Protein AF-A0A353WXT6-F1 (afdb_monomer_lite)

Radius of gyration: 27.94 Å; chains: 1; bounding box: 57×41×74 Å

pLDDT: mean 75.59, std 16.42, range [42.25, 97.38]

Sequence (90 aa):
MPDQINTAIMLLIVGIITVFAILSLIVLLGSLLIRIVNRFYPQLPQLSTFEPHQEVKPNEIAAIVAAVETITGGKGKVEHISKMNKQNKS

Foldseek 3Di:
DVVVVVVVVVVVVVVVVVVVVVVVVCVVVVVVVVVVVCVVVVDDPPPPPDDPPPPPDVVVVVVVQVVCCVVVVNPDDDPDDDDDDPPDDD

Structure (mmCIF, N/CA/C/O backbone):
data_AF-A0A353WXT6-F1
#
_entry.id   AF-A0A353WXT6-F1
#
loop_
_atom_site.group_PDB
_atom_site.id
_atom_site.type_symbol
_atom_site.label_atom_id
_atom_site.label_alt_id
_atom_site.label_comp_id
_atom_site.label_asym_id
_atom_site.label_entity_id
_atom_site.label_seq_id
_atom_site.pdbx_PDB_ins_code
_atom_site.Cartn_x
_atom_site.Cartn_y
_atom_site.Cartn_z
_atom_site.occupancy
_atom_site.B_iso_or_equiv
_atom_site.auth_seq_id
_atom_site.auth_comp_id
_atom_site.auth_asym_id
_atom_site.auth_atom_id
_atom_site.pdbx_PDB_model_num
ATOM 1 N N . MET A 1 1 ? 27.999 -1.393 -31.611 1.00 60.47 1 MET A N 1
ATOM 2 C CA . MET A 1 1 ? 27.308 -2.021 -30.465 1.00 60.47 1 MET A CA 1
ATOM 3 C C . MET A 1 1 ? 26.734 -0.995 -29.454 1.00 60.47 1 MET A C 1
ATOM 5 O O . MET A 1 1 ? 26.944 -1.172 -28.262 1.00 60.47 1 MET A O 1
ATOM 9 N N . PRO A 1 2 ? 26.027 0.084 -29.861 1.00 69.25 2 PRO A N 1
ATOM 10 C CA . PRO A 1 2 ? 25.416 1.040 -28.917 1.00 69.25 2 PRO A CA 1
ATOM 11 C C . PRO A 1 2 ? 24.056 0.584 -28.347 1.00 69.25 2 PRO A C 1
ATOM 13 O O . PRO A 1 2 ? 23.654 1.035 -27.276 1.00 69.25 2 PRO A O 1
ATOM 16 N N . ASP A 1 3 ? 23.361 -0.344 -29.011 1.00 82.69 3 ASP A N 1
ATOM 17 C CA . ASP A 1 3 ? 21.986 -0.739 -28.656 1.00 82.69 3 ASP A CA 1
ATOM 18 C C . ASP A 1 3 ? 21.872 -1.464 -27.303 1.00 82.69 3 ASP A C 1
ATOM 20 O O . ASP A 1 3 ? 20.818 -1.461 -26.659 1.00 82.69 3 ASP A O 1
ATOM 24 N N . GLN A 1 4 ? 22.973 -2.058 -26.830 1.00 89.62 4 GLN A N 1
ATOM 25 C CA . GLN A 1 4 ? 23.005 -2.779 -25.556 1.00 89.62 4 GLN A CA 1
ATOM 26 C C . GLN A 1 4 ? 22.850 -1.847 -24.351 1.00 89.62 4 GLN A C 1
ATOM 28 O O . GLN A 1 4 ? 22.191 -2.218 -23.384 1.00 89.62 4 GLN A O 1
ATOM 33 N N . ILE A 1 5 ? 23.404 -0.632 -24.413 1.00 91.88 5 ILE A N 1
ATOM 34 C CA . ILE A 1 5 ? 23.312 0.331 -23.307 1.00 91.88 5 ILE A CA 1
ATOM 35 C C . ILE A 1 5 ? 21.875 0.835 -23.160 1.00 91.88 5 ILE A C 1
ATOM 37 O O . ILE A 1 5 ? 21.349 0.852 -22.050 1.00 91.88 5 ILE A O 1
ATOM 41 N N . ASN A 1 6 ? 21.212 1.177 -24.270 1.00 91.12 6 ASN A N 1
ATOM 42 C CA . ASN A 1 6 ? 19.809 1.595 -24.242 1.00 91.12 6 ASN A CA 1
ATOM 43 C C . ASN A 1 6 ? 18.905 0.490 -23.667 1.00 91.12 6 A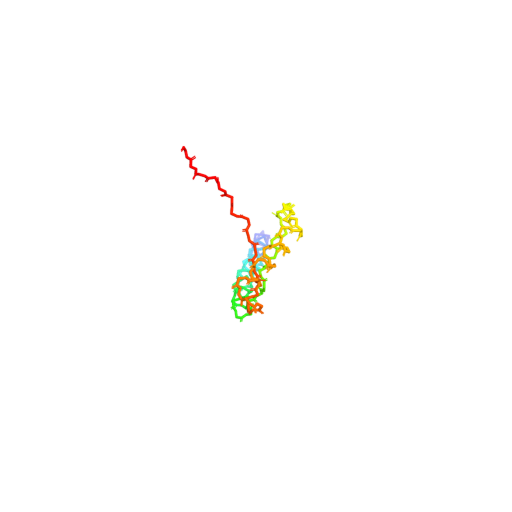SN A C 1
ATOM 45 O O . ASN A 1 6 ? 18.072 0.739 -22.797 1.00 91.12 6 ASN A O 1
ATOM 49 N N . THR A 1 7 ? 19.137 -0.755 -24.093 1.00 92.31 7 THR A N 1
ATOM 50 C CA . THR A 1 7 ? 18.411 -1.923 -23.576 1.00 92.31 7 THR A CA 1
ATOM 51 C C . THR A 1 7 ? 18.656 -2.122 -22.077 1.00 92.31 7 THR A C 1
ATOM 53 O O . THR A 1 7 ? 17.713 -2.330 -21.318 1.00 92.31 7 THR A O 1
ATOM 56 N N . ALA A 1 8 ? 19.905 -2.003 -21.618 1.00 92.25 8 ALA A N 1
ATOM 57 C CA . ALA A 1 8 ? 20.251 -2.144 -20.205 1.00 92.25 8 ALA A CA 1
ATOM 58 C C . ALA A 1 8 ? 19.592 -1.068 -19.325 1.00 92.25 8 ALA A C 1
ATOM 60 O O . ALA A 1 8 ? 19.070 -1.381 -18.255 1.00 92.25 8 ALA A O 1
ATOM 61 N N . ILE A 1 9 ? 19.558 0.187 -19.785 1.00 93.88 9 ILE A N 1
ATOM 62 C CA . ILE A 1 9 ? 18.899 1.292 -19.072 1.00 93.88 9 ILE A CA 1
ATOM 63 C C . ILE A 1 9 ? 17.385 1.057 -18.989 1.00 93.88 9 ILE A C 1
ATOM 65 O O . ILE A 1 9 ? 16.787 1.256 -17.932 1.00 93.88 9 ILE A O 1
ATOM 69 N N . MET A 1 10 ? 16.764 0.576 -20.070 1.00 93.56 10 MET A N 1
ATOM 70 C CA . MET A 1 10 ? 15.340 0.236 -20.077 1.00 93.56 10 MET A CA 1
ATOM 71 C C . MET A 1 10 ? 15.017 -0.866 -19.059 1.00 93.56 10 MET A C 1
ATOM 73 O O . MET A 1 10 ? 14.055 -0.742 -18.301 1.00 93.56 10 MET A O 1
ATOM 77 N N . LEU A 1 11 ? 15.848 -1.910 -18.988 1.00 94.19 11 LEU A N 1
ATOM 78 C CA . LEU A 1 11 ? 15.688 -2.997 -18.018 1.00 94.19 11 LEU A CA 1
ATOM 79 C C . LEU A 1 11 ? 15.859 -2.525 -16.568 1.00 94.19 11 LEU A C 1
ATOM 81 O O . LEU A 1 11 ? 15.103 -2.961 -15.701 1.00 94.19 11 LEU A O 1
ATOM 85 N N . LEU A 1 12 ? 16.792 -1.606 -16.302 1.00 95.00 12 LEU A N 1
ATOM 86 C CA . LEU A 1 12 ? 16.963 -1.000 -14.978 1.00 95.00 12 LEU A CA 1
ATOM 87 C C . LEU A 1 12 ? 15.684 -0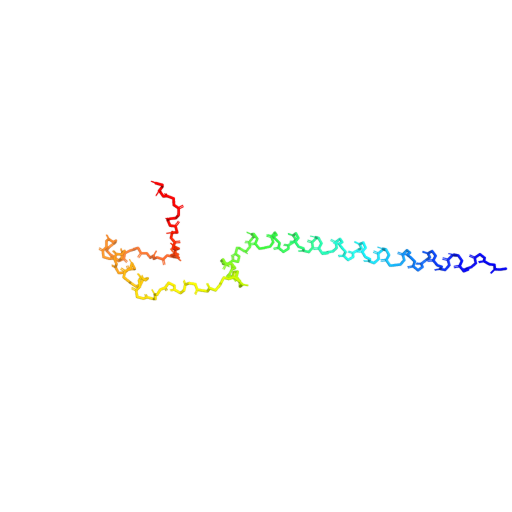.278 -14.541 1.00 95.00 12 LEU A C 1
ATOM 89 O O . LEU A 1 12 ? 15.171 -0.523 -13.447 1.00 95.00 12 LEU A O 1
ATOM 93 N N . ILE A 1 13 ? 15.149 0.582 -15.411 1.00 95.69 13 ILE A N 1
ATOM 94 C CA . ILE A 1 13 ? 13.938 1.362 -15.132 1.00 95.69 13 ILE A CA 1
ATOM 95 C C . ILE A 1 13 ? 12.747 0.428 -14.895 1.00 95.69 13 ILE A C 1
ATOM 97 O O . ILE A 1 13 ? 12.025 0.584 -13.910 1.00 95.69 13 ILE A O 1
ATOM 101 N N . VAL A 1 14 ? 12.573 -0.585 -15.750 1.00 95.94 14 VAL A N 1
ATOM 102 C CA . VAL A 1 14 ? 11.517 -1.597 -15.592 1.00 95.94 14 VAL A CA 1
ATOM 103 C C . VAL A 1 14 ? 11.649 -2.333 -14.258 1.00 95.94 14 VAL A C 1
ATOM 105 O O . VAL A 1 14 ? 10.641 -2.542 -13.581 1.00 95.94 14 VAL A O 1
ATOM 108 N N . GLY A 1 15 ? 12.866 -2.682 -13.835 1.00 96.06 15 GLY A N 1
ATOM 109 C CA . GLY A 1 15 ? 13.110 -3.331 -12.547 1.00 96.06 15 GLY A CA 1
ATOM 110 C C . GLY A 1 15 ? 12.619 -2.494 -11.365 1.00 96.06 15 GLY A C 1
ATOM 111 O O . GLY A 1 15 ? 11.894 -2.996 -10.509 1.00 96.06 15 GLY A O 1
ATOM 112 N N . ILE A 1 16 ? 12.931 -1.197 -11.344 1.00 97.06 16 ILE A N 1
ATOM 113 C CA . ILE A 1 16 ? 12.497 -0.307 -10.255 1.00 97.06 16 ILE A CA 1
ATOM 114 C C . ILE A 1 16 ? 10.977 -0.107 -10.278 1.00 97.06 16 ILE A C 1
ATOM 116 O O . ILE A 1 16 ? 10.329 -0.189 -9.233 1.00 97.06 16 ILE A O 1
ATOM 120 N N . ILE A 1 17 ? 10.391 0.109 -11.460 1.00 97.38 17 ILE A N 1
ATOM 121 C CA . ILE A 1 17 ? 8.945 0.328 -11.607 1.00 97.38 17 ILE A CA 1
ATOM 122 C C . ILE A 1 17 ? 8.153 -0.906 -11.164 1.00 97.38 17 ILE A C 1
ATOM 124 O O . ILE A 1 17 ? 7.186 -0.781 -10.414 1.00 97.38 17 ILE A O 1
ATOM 128 N N . THR A 1 18 ? 8.552 -2.100 -11.608 1.00 96.75 18 THR A N 1
ATOM 129 C CA . THR A 1 18 ? 7.839 -3.347 -11.289 1.00 96.75 18 THR A CA 1
ATOM 130 C C . THR A 1 18 ? 7.915 -3.681 -9.804 1.00 96.75 18 THR A C 1
ATOM 132 O O . THR A 1 18 ? 6.893 -4.014 -9.204 1.00 96.75 18 THR A O 1
ATOM 135 N N . VAL A 1 19 ? 9.084 -3.514 -9.181 1.00 96.25 19 VAL A N 1
ATOM 136 C CA . VAL A 1 19 ? 9.240 -3.697 -7.732 1.00 96.25 19 VAL A CA 1
ATOM 137 C C . VAL A 1 19 ? 8.367 -2.701 -6.969 1.00 96.25 19 VAL A C 1
ATOM 139 O O . VAL A 1 19 ? 7.627 -3.103 -6.071 1.00 96.25 19 VAL A O 1
ATOM 142 N N . PHE A 1 20 ? 8.372 -1.423 -7.358 1.00 97.31 20 PHE A N 1
ATOM 143 C CA . PHE A 1 20 ? 7.525 -0.406 -6.730 1.00 97.31 20 PHE A CA 1
ATOM 144 C C . PHE A 1 20 ? 6.027 -0.722 -6.862 1.00 97.31 20 PHE A C 1
ATOM 146 O O . PHE A 1 20 ? 5.271 -0.575 -5.897 1.00 97.31 20 PHE A O 1
ATOM 153 N N . ALA A 1 21 ? 5.596 -1.189 -8.036 1.00 96.75 21 ALA A N 1
ATOM 154 C CA . ALA A 1 21 ? 4.211 -1.559 -8.298 1.00 96.75 21 ALA A CA 1
ATOM 155 C C . ALA A 1 21 ? 3.758 -2.744 -7.431 1.00 96.75 21 ALA A C 1
ATOM 157 O O . ALA A 1 21 ? 2.700 -2.676 -6.805 1.00 96.75 21 ALA A O 1
ATOM 158 N N . ILE A 1 22 ? 4.567 -3.806 -7.348 1.00 96.62 22 ILE A N 1
ATOM 159 C CA . ILE A 1 22 ? 4.252 -4.993 -6.539 1.00 96.62 22 ILE A CA 1
ATOM 160 C C . ILE A 1 22 ? 4.207 -4.636 -5.051 1.00 96.62 22 ILE A C 1
ATOM 162 O O . ILE A 1 22 ? 3.258 -5.011 -4.366 1.00 96.62 22 ILE A O 1
ATOM 166 N N . LEU A 1 23 ? 5.188 -3.878 -4.548 1.00 96.69 23 LEU A N 1
ATOM 167 C CA . LEU A 1 23 ? 5.201 -3.433 -3.153 1.00 96.69 23 LEU A CA 1
ATOM 168 C C . LEU A 1 23 ? 3.963 -2.595 -2.823 1.00 96.69 23 LEU A C 1
ATOM 170 O O . LEU A 1 23 ? 3.281 -2.877 -1.839 1.00 96.69 23 LEU A O 1
ATOM 174 N N . SER A 1 24 ? 3.634 -1.614 -3.668 1.00 96.38 24 SER A N 1
ATOM 175 C CA . SER A 1 24 ? 2.438 -0.782 -3.489 1.00 96.38 24 SER A CA 1
ATOM 176 C C . SER A 1 24 ? 1.161 -1.625 -3.468 1.00 96.38 24 SER A C 1
ATOM 178 O O . SER A 1 24 ? 0.305 -1.433 -2.605 1.00 96.38 24 SER A O 1
ATOM 180 N N . LEU A 1 25 ? 1.046 -2.608 -4.366 1.00 96.69 25 LEU A N 1
ATOM 181 C CA . LEU A 1 25 ? -0.093 -3.524 -4.405 1.00 96.69 25 LEU A CA 1
ATOM 182 C C . LEU A 1 25 ? -0.203 -4.353 -3.116 1.00 96.69 25 LEU A C 1
ATOM 184 O O . LEU A 1 25 ? -1.283 -4.441 -2.533 1.00 96.69 25 LEU A O 1
ATOM 188 N N . ILE A 1 26 ? 0.907 -4.926 -2.644 1.00 96.50 26 ILE A N 1
ATOM 189 C CA . ILE A 1 26 ? 0.939 -5.727 -1.413 1.00 96.50 26 ILE A CA 1
ATOM 190 C C . ILE A 1 26 ? 0.569 -4.875 -0.197 1.00 96.50 26 ILE A C 1
ATOM 192 O O . ILE A 1 26 ? -0.183 -5.342 0.652 1.00 96.50 26 ILE A O 1
ATOM 196 N N . VAL A 1 27 ? 1.039 -3.628 -0.113 1.00 95.31 27 VAL A N 1
ATOM 197 C CA . VAL A 1 27 ? 0.686 -2.714 0.987 1.00 95.31 27 VAL A CA 1
ATOM 198 C C . VAL A 1 27 ? -0.812 -2.414 0.989 1.00 95.31 27 VAL A C 1
ATOM 200 O O . VAL A 1 27 ? -1.450 -2.485 2.040 1.00 95.31 27 VAL A O 1
ATOM 203 N N . LEU A 1 28 ? -1.402 -2.138 -0.178 1.00 94.88 28 LEU A N 1
ATOM 204 C CA . LEU A 1 28 ? -2.841 -1.896 -0.297 1.00 94.88 28 LEU A CA 1
ATOM 205 C C . LEU A 1 28 ? -3.651 -3.129 0.120 1.00 94.88 28 LEU A C 1
ATOM 207 O O . LEU A 1 28 ? -4.543 -3.020 0.964 1.00 94.88 28 LEU A O 1
ATOM 211 N N . LEU A 1 29 ? -3.305 -4.307 -0.401 1.00 96.50 29 LEU A N 1
ATOM 212 C CA . LEU A 1 29 ? -3.969 -5.565 -0.048 1.00 96.50 29 LEU A CA 1
ATOM 213 C C . LEU A 1 29 ? -3.782 -5.915 1.432 1.00 96.50 29 LEU A C 1
ATOM 215 O O . LEU A 1 29 ? -4.745 -6.285 2.099 1.00 96.50 29 LEU A O 1
ATOM 219 N N . GLY A 1 30 ? -2.576 -5.737 1.969 1.00 94.69 30 GLY A N 1
ATOM 220 C CA . GLY A 1 30 ? -2.260 -5.951 3.377 1.00 94.69 30 GLY A CA 1
ATOM 221 C C . GLY A 1 30 ? -3.077 -5.035 4.283 1.00 94.69 30 GLY A C 1
ATOM 222 O O . GLY A 1 30 ? -3.691 -5.507 5.234 1.00 94.69 30 GLY A O 1
ATOM 223 N N . SER A 1 31 ? -3.180 -3.745 3.947 1.00 90.62 31 SER A N 1
ATOM 224 C CA . SER A 1 31 ? -4.006 -2.789 4.696 1.00 90.62 31 SER A CA 1
ATOM 225 C C . SER A 1 31 ? -5.490 -3.173 4.694 1.00 90.62 31 SER A C 1
ATOM 227 O O . SER A 1 31 ? -6.171 -3.066 5.717 1.00 90.62 31 SER A O 1
ATOM 229 N N . LEU A 1 32 ? -5.987 -3.688 3.565 1.00 90.81 32 LEU A N 1
ATOM 230 C CA . LEU A 1 32 ? -7.368 -4.128 3.428 1.00 90.81 32 LEU A CA 1
ATOM 231 C C . LEU A 1 32 ? -7.624 -5.402 4.241 1.00 90.81 32 LEU A C 1
ATOM 233 O O . LEU A 1 32 ? -8.618 -5.474 4.962 1.00 90.81 32 LEU A O 1
ATOM 237 N N . LEU A 1 33 ? -6.700 -6.366 4.196 1.00 92.81 33 LEU A N 1
ATOM 238 C CA . LEU A 1 33 ? -6.749 -7.575 5.018 1.00 92.81 33 LEU A CA 1
ATOM 239 C C . LEU A 1 33 ? -6.714 -7.245 6.510 1.00 92.81 33 LEU A C 1
ATOM 241 O O . LEU A 1 33 ? -7.547 -7.758 7.253 1.00 92.81 33 LEU A O 1
ATOM 245 N N . ILE A 1 34 ? -5.827 -6.345 6.943 1.00 89.19 34 ILE A N 1
ATOM 246 C CA . ILE A 1 34 ? -5.761 -5.886 8.338 1.00 89.19 34 ILE A CA 1
ATOM 247 C C . ILE A 1 34 ? -7.106 -5.286 8.752 1.00 89.19 34 ILE A C 1
ATOM 249 O O . ILE A 1 34 ? -7.619 -5.613 9.817 1.00 89.19 34 ILE A O 1
ATOM 253 N N . ARG A 1 35 ? -7.727 -4.459 7.902 1.00 84.75 35 ARG A N 1
ATOM 254 C CA . ARG A 1 35 ? -9.037 -3.858 8.188 1.00 84.75 35 ARG A CA 1
ATOM 255 C C . ARG A 1 35 ? -10.153 -4.896 8.292 1.00 84.75 35 ARG A C 1
ATOM 257 O O . ARG A 1 35 ? -11.027 -4.759 9.145 1.00 84.75 35 ARG A O 1
ATOM 264 N N . ILE A 1 36 ? -10.135 -5.910 7.432 1.00 87.00 36 ILE A N 1
ATOM 265 C CA . ILE A 1 36 ? -11.112 -7.000 7.447 1.00 87.00 36 ILE A CA 1
ATOM 266 C C . ILE A 1 36 ? -10.948 -7.823 8.728 1.00 87.00 36 ILE A C 1
ATOM 268 O O . ILE A 1 36 ? -11.917 -8.009 9.459 1.00 87.00 36 ILE A O 1
ATOM 272 N N . VAL A 1 37 ? -9.723 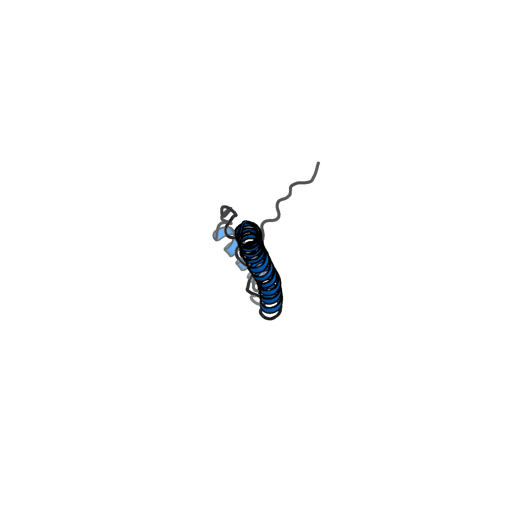-8.239 9.055 1.00 90.62 37 VAL A N 1
ATOM 273 C CA . VAL A 1 37 ? -9.427 -9.003 10.275 1.00 90.62 37 VAL A CA 1
ATOM 274 C C . VAL A 1 37 ? -9.764 -8.195 11.529 1.00 90.62 37 VAL A C 1
ATOM 276 O O . VAL A 1 37 ? -10.431 -8.719 12.411 1.00 90.62 37 VAL A O 1
ATOM 279 N N . ASN A 1 38 ? -9.414 -6.907 11.575 1.00 88.31 38 ASN A N 1
ATOM 280 C CA . ASN A 1 38 ? -9.765 -5.988 12.665 1.00 88.31 38 ASN A CA 1
ATOM 281 C C . ASN A 1 38 ? -11.281 -5.760 12.805 1.00 88.31 38 ASN A C 1
ATOM 283 O O . ASN A 1 38 ? -11.756 -5.332 13.851 1.00 88.31 38 ASN A O 1
ATOM 287 N N . ARG A 1 39 ? -12.060 -6.016 11.748 1.00 78.94 39 ARG A N 1
ATOM 288 C CA . ARG A 1 39 ? -13.525 -5.990 11.809 1.00 78.94 39 ARG A CA 1
ATOM 289 C C . ARG A 1 39 ? -14.107 -7.316 12.302 1.00 78.94 39 ARG A C 1
ATOM 291 O O . ARG A 1 39 ? -15.133 -7.292 12.972 1.00 78.94 39 ARG A O 1
ATOM 298 N N . PHE A 1 40 ? -13.483 -8.447 11.971 1.00 82.12 40 PHE A N 1
ATOM 299 C CA . PHE A 1 40 ? -13.898 -9.768 12.458 1.00 82.12 40 PHE A CA 1
ATOM 300 C C . PHE A 1 40 ? -13.510 -10.004 13.919 1.00 82.12 40 PHE A C 1
ATOM 302 O O . PHE A 1 40 ? -14.283 -10.585 14.674 1.00 82.12 40 PHE A O 1
ATOM 309 N N . TYR A 1 41 ? -12.348 -9.502 14.321 1.00 76.88 41 TYR A N 1
ATOM 310 C CA . TYR A 1 41 ? -11.901 -9.429 15.702 1.00 76.88 41 TYR A CA 1
ATOM 311 C C . TYR A 1 41 ? -11.863 -7.954 16.066 1.00 76.88 41 TYR A C 1
ATOM 313 O O . TYR A 1 41 ? -10.841 -7.318 15.801 1.00 76.88 41 TYR A O 1
ATOM 321 N N . PRO A 1 42 ? -12.972 -7.388 16.581 1.00 62.34 42 PRO A N 1
ATOM 322 C CA . PRO A 1 42 ? -12.993 -6.003 17.013 1.00 62.34 42 PRO A CA 1
ATOM 323 C C . PRO A 1 42 ? -11.928 -5.837 18.090 1.00 62.34 42 PRO A C 1
ATOM 325 O O . PRO A 1 42 ? -12.122 -6.216 19.246 1.00 62.34 42 PRO A O 1
ATOM 328 N N . GLN A 1 43 ? -10.774 -5.311 17.685 1.00 60.81 43 GLN A N 1
ATOM 329 C CA . GLN A 1 43 ? -9.755 -4.887 18.620 1.00 60.81 43 GLN A CA 1
ATOM 330 C C . GLN A 1 43 ? -10.423 -3.785 19.442 1.00 60.81 43 GLN A C 1
ATOM 332 O O . GLN A 1 43 ? -10.909 -2.794 18.885 1.00 60.81 43 GLN A O 1
ATOM 337 N N . LEU A 1 44 ? -10.516 -4.020 20.753 1.00 62.94 44 LEU A N 1
ATOM 338 C CA . LEU A 1 44 ? -10.926 -3.042 21.760 1.00 62.94 44 LEU A CA 1
ATOM 339 C C . LEU A 1 44 ? -10.336 -1.671 21.406 1.00 62.94 44 LEU A C 1
ATOM 341 O O . LEU A 1 44 ? -9.206 -1.643 20.907 1.00 62.94 44 LEU A O 1
ATOM 345 N N . PRO A 1 45 ? -11.099 -0.576 21.609 1.00 59.62 45 PRO A N 1
ATOM 346 C CA . PRO A 1 45 ? -10.832 0.733 21.024 1.00 59.62 45 PRO A CA 1
ATOM 347 C C . PRO A 1 45 ? -9.344 1.023 21.082 1.00 59.62 45 PRO A C 1
ATOM 349 O O . PRO A 1 45 ? -8.772 1.128 22.167 1.00 59.62 45 PRO A O 1
ATOM 352 N N . GLN A 1 46 ? -8.721 1.053 19.899 1.00 56.94 46 GLN A N 1
ATOM 353 C CA . GLN A 1 46 ? -7.320 1.400 19.781 1.00 56.94 46 GLN A CA 1
ATOM 354 C C . GLN A 1 46 ? -7.186 2.751 20.464 1.00 56.94 46 GLN A C 1
ATOM 356 O O . GLN A 1 46 ? -7.760 3.739 20.003 1.00 56.94 46 GLN A O 1
ATOM 361 N N . LEU A 1 47 ? -6.505 2.761 21.609 1.00 57.50 47 LEU A N 1
ATOM 362 C CA . LEU A 1 47 ? -6.054 3.978 22.249 1.00 57.50 47 LEU A CA 1
ATOM 363 C C . LEU A 1 47 ? -5.113 4.621 21.244 1.00 57.50 47 LEU A C 1
ATOM 365 O O . LEU A 1 47 ? -3.926 4.295 21.182 1.00 57.50 47 LEU A O 1
ATOM 369 N N . SER A 1 48 ? -5.695 5.476 20.405 1.00 51.06 48 SER A N 1
ATOM 370 C CA . SER A 1 48 ? -5.012 6.427 19.556 1.00 51.06 48 SER A CA 1
ATOM 371 C C . SER A 1 48 ? -3.984 7.107 20.440 1.00 51.06 48 SER A C 1
ATOM 373 O O . SER A 1 48 ? -4.300 7.973 21.252 1.00 51.06 48 SER A O 1
ATOM 375 N N . THR A 1 49 ? -2.744 6.646 20.335 1.00 52.94 49 THR A N 1
ATOM 376 C CA . THR A 1 49 ? -1.596 7.277 20.966 1.00 52.94 49 THR A CA 1
ATOM 377 C C . THR A 1 49 ? -1.331 8.535 20.159 1.00 52.94 49 THR A C 1
ATOM 379 O O . THR A 1 49 ? -0.489 8.526 19.273 1.00 52.94 49 THR A O 1
ATOM 382 N N . PHE A 1 50 ? -2.162 9.555 20.380 1.00 49.06 50 PHE A N 1
ATOM 383 C CA . PHE A 1 50 ? -1.853 10.979 20.292 1.00 49.06 50 PHE A CA 1
ATOM 384 C C . PHE A 1 50 ? -3.077 11.814 20.702 1.00 49.06 50 PHE A C 1
ATOM 386 O O . PHE A 1 50 ? -3.618 12.593 19.928 1.00 49.06 50 PHE A O 1
ATOM 393 N N . GLU A 1 51 ? -3.504 11.682 21.953 1.00 44.25 51 GLU A N 1
ATOM 394 C CA . GLU A 1 51 ? -4.100 12.818 22.652 1.00 44.25 51 GLU A CA 1
ATOM 395 C C . GLU A 1 51 ? -3.361 12.949 23.983 1.00 44.25 51 GLU A C 1
ATOM 397 O O . GLU A 1 51 ? -3.223 11.944 24.691 1.00 44.25 51 GLU A O 1
ATOM 402 N N . PRO A 1 52 ? -2.829 14.135 24.341 1.00 42.25 52 PRO A N 1
ATOM 403 C CA . PRO A 1 52 ? -2.396 14.349 25.708 1.00 42.25 52 PRO A CA 1
ATOM 404 C C . PRO A 1 52 ? -3.624 14.075 26.567 1.00 42.25 52 PRO A C 1
ATOM 406 O O . PRO A 1 52 ? -4.641 14.751 26.420 1.00 42.25 52 PRO A O 1
ATOM 409 N N . HIS A 1 53 ? -3.546 13.028 27.389 1.00 43.16 53 HIS A N 1
ATOM 410 C CA . HIS A 1 53 ? -4.537 12.699 28.398 1.00 43.16 53 HIS A CA 1
ATOM 411 C C . HIS A 1 53 ? -4.969 14.000 29.084 1.00 43.16 53 HIS A C 1
ATOM 413 O O . HIS A 1 53 ? -4.256 14.539 29.930 1.00 43.16 53 HIS A O 1
ATOM 419 N N . GLN A 1 54 ? -6.152 14.511 28.736 1.00 48.38 54 GLN A N 1
ATOM 420 C CA . GLN A 1 54 ? -6.903 15.307 29.681 1.00 48.38 54 GLN A CA 1
ATOM 421 C C . GLN A 1 54 ? -7.428 14.291 30.682 1.00 48.38 54 GLN A C 1
ATOM 423 O O . GLN A 1 54 ? -8.502 13.723 30.516 1.00 48.38 54 GLN A O 1
ATOM 428 N N . GLU A 1 55 ? -6.562 13.996 31.644 1.00 51.16 55 GLU A N 1
ATOM 429 C CA . GLU A 1 55 ? -6.738 13.067 32.742 1.00 51.16 55 GLU A CA 1
ATOM 430 C C . GLU A 1 55 ? -8.086 13.359 33.412 1.00 51.16 55 GLU A C 1
ATOM 432 O O . GLU A 1 55 ? -8.245 14.312 34.182 1.00 51.16 55 GLU A O 1
ATOM 437 N N . VAL A 1 56 ? -9.111 12.590 33.038 1.00 57.34 56 VAL A N 1
ATOM 438 C CA . VAL A 1 56 ? -10.386 12.605 33.747 1.00 57.34 56 VAL A CA 1
ATOM 439 C C . VAL A 1 56 ? -10.069 12.007 35.105 1.00 57.34 56 VAL A C 1
ATOM 441 O O . VAL A 1 56 ? -9.696 10.838 35.209 1.00 57.34 56 VAL A O 1
ATOM 444 N N . LYS A 1 57 ? -10.115 12.850 36.136 1.00 57.78 57 LYS A N 1
ATOM 445 C CA . LYS A 1 57 ? -9.639 12.505 37.472 1.00 57.78 57 LYS A CA 1
ATOM 446 C C . LYS A 1 57 ? -10.360 11.236 37.956 1.00 57.78 57 LYS A C 1
ATOM 448 O O . LYS A 1 57 ? -11.593 11.209 37.924 1.00 57.78 57 LYS A O 1
ATOM 453 N N . PRO A 1 58 ? -9.636 10.225 38.473 1.00 59.72 58 PRO A N 1
ATOM 454 C CA . PRO A 1 58 ? -10.226 8.979 38.975 1.00 59.72 58 PRO A CA 1
ATOM 455 C C . PRO A 1 58 ? -11.357 9.185 39.995 1.00 59.72 58 PRO A C 1
ATOM 457 O O . PRO A 1 58 ? -12.303 8.402 40.041 1.00 59.72 58 PRO A O 1
ATOM 460 N N . ASN A 1 59 ? -11.311 10.279 40.764 1.00 62.34 59 ASN A N 1
ATOM 461 C CA . ASN A 1 59 ? -12.360 10.641 41.719 1.00 62.34 59 ASN A CA 1
ATOM 462 C C . ASN A 1 59 ? -13.708 10.979 41.062 1.00 62.34 59 ASN A C 1
ATOM 464 O O . ASN A 1 59 ? -14.747 10.684 41.647 1.00 62.34 59 ASN A O 1
ATOM 468 N N . GLU A 1 60 ? -13.721 11.583 39.870 1.00 66.31 60 GLU A N 1
ATOM 469 C CA . GLU A 1 60 ? -14.977 11.895 39.172 1.00 66.31 60 GLU A CA 1
ATOM 470 C C . GLU A 1 60 ? -15.610 10.620 38.608 1.00 66.31 60 GLU A C 1
ATOM 472 O O . GLU A 1 60 ? -16.820 10.426 38.702 1.00 66.31 60 GLU A O 1
ATOM 477 N N . ILE A 1 61 ? -14.779 9.703 38.108 1.00 65.44 61 ILE A N 1
ATOM 478 C CA . ILE A 1 61 ? -15.209 8.394 37.609 1.00 65.44 61 ILE A CA 1
ATOM 479 C C . ILE A 1 61 ? -15.815 7.558 38.744 1.00 65.44 61 ILE A C 1
ATOM 481 O O . ILE A 1 61 ? -16.907 7.017 38.585 1.00 65.44 61 ILE A O 1
ATOM 485 N N . ALA A 1 62 ? -15.160 7.503 39.908 1.00 67.25 62 ALA A N 1
ATOM 486 C CA . ALA A 1 62 ? -15.649 6.755 41.066 1.00 67.25 62 ALA A CA 1
ATOM 487 C C . ALA A 1 62 ? -16.977 7.306 41.612 1.00 67.25 62 ALA A C 1
ATOM 489 O O . ALA A 1 62 ? -17.865 6.532 41.964 1.00 67.25 62 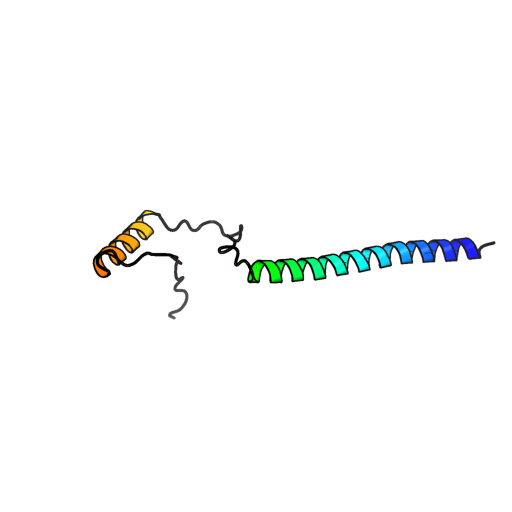ALA A O 1
ATOM 490 N N . ALA A 1 63 ? -17.146 8.632 41.634 1.00 73.38 63 ALA A N 1
ATOM 491 C CA . ALA A 1 63 ? -18.401 9.2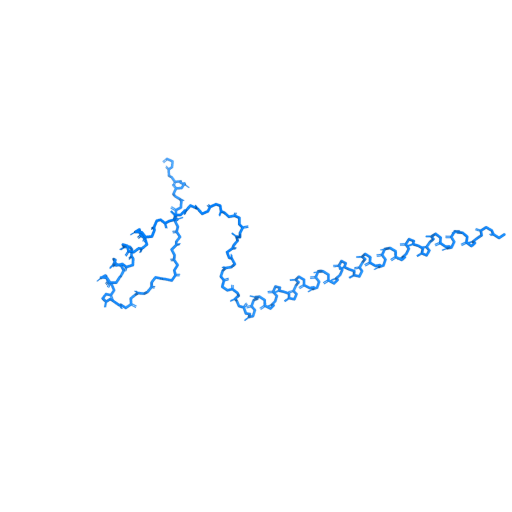56 42.045 1.00 73.38 63 ALA A CA 1
ATOM 492 C C . ALA A 1 63 ? -19.553 8.924 41.082 1.00 73.38 63 ALA A C 1
ATOM 494 O O . ALA A 1 63 ? -20.661 8.631 41.530 1.00 73.38 63 ALA A O 1
ATOM 495 N N . ILE A 1 64 ? -19.294 8.918 39.768 1.00 72.31 64 ILE A N 1
ATOM 496 C CA . ILE A 1 64 ? -20.289 8.519 38.764 1.00 72.31 64 ILE A CA 1
ATOM 497 C C . ILE A 1 64 ? -20.646 7.039 38.927 1.00 72.31 64 ILE A C 1
ATOM 499 O O . ILE A 1 64 ? -21.826 6.704 38.927 1.00 72.31 64 ILE A O 1
ATOM 503 N N . VAL A 1 65 ? -19.658 6.156 39.108 1.00 71.31 65 VAL A N 1
ATOM 504 C CA . VAL A 1 65 ? -19.902 4.720 39.323 1.00 71.31 65 VAL A CA 1
ATOM 505 C C . VAL A 1 65 ? -20.742 4.494 40.582 1.00 71.31 65 VAL A C 1
ATOM 507 O O . VAL A 1 65 ? -21.755 3.810 40.504 1.00 71.31 65 VAL A O 1
ATOM 510 N N . ALA A 1 66 ? -20.413 5.144 41.701 1.00 70.12 66 ALA A N 1
ATOM 511 C CA . ALA A 1 66 ? -21.191 5.043 42.936 1.00 70.12 66 ALA A CA 1
ATOM 512 C C . ALA A 1 66 ? -22.620 5.601 42.785 1.00 70.12 66 ALA A C 1
ATOM 514 O O . ALA A 1 66 ? -23.583 5.030 43.300 1.00 70.12 66 ALA A O 1
ATOM 515 N N . ALA A 1 67 ? -22.795 6.698 42.044 1.00 74.12 67 ALA A N 1
ATOM 516 C CA . ALA A 1 67 ? -24.120 7.227 41.729 1.00 74.12 67 ALA A CA 1
ATOM 517 C C . ALA A 1 67 ? -24.926 6.244 40.862 1.00 74.12 67 ALA A C 1
ATOM 519 O O . ALA A 1 67 ? -26.101 6.000 41.118 1.00 74.12 67 ALA A O 1
ATOM 520 N N . VAL A 1 68 ? -24.298 5.620 39.863 1.00 72.19 68 VAL A N 1
ATOM 521 C CA . VAL A 1 68 ? -24.958 4.622 39.013 1.00 72.19 68 VAL A CA 1
ATOM 522 C C . VAL A 1 68 ? -25.297 3.368 39.816 1.00 72.19 68 VAL A C 1
ATOM 524 O O . VAL A 1 68 ? -26.404 2.860 39.684 1.00 72.19 68 VAL A O 1
ATOM 527 N N . GLU A 1 69 ? -24.421 2.889 40.694 1.00 73.38 69 GLU A N 1
ATOM 528 C CA . GLU A 1 69 ? -24.702 1.747 41.568 1.00 73.38 69 GLU A CA 1
ATOM 529 C C . GLU A 1 69 ? -25.836 2.036 42.557 1.00 73.38 69 GLU A C 1
ATOM 531 O O . GLU A 1 69 ? -26.721 1.201 42.723 1.00 73.38 69 GLU A O 1
ATOM 536 N N . THR A 1 70 ? -25.875 3.223 43.165 1.00 70.06 70 THR A N 1
ATOM 537 C CA . THR A 1 70 ? -26.963 3.606 44.085 1.00 70.06 70 THR A CA 1
ATOM 538 C C . THR A 1 70 ? -28.303 3.766 43.367 1.00 70.06 70 THR A C 1
ATOM 540 O O . THR A 1 70 ? -29.324 3.313 43.879 1.00 70.06 70 THR A O 1
ATOM 543 N N . ILE A 1 71 ? -28.312 4.330 42.156 1.00 72.19 71 ILE A N 1
ATOM 544 C CA . ILE A 1 71 ? -29.530 4.489 41.344 1.00 72.19 71 ILE A CA 1
ATOM 545 C C . ILE A 1 71 ? -30.003 3.143 40.774 1.00 72.19 71 ILE A C 1
ATOM 547 O O . ILE A 1 71 ? -31.202 2.891 40.687 1.00 72.19 71 ILE A O 1
ATOM 551 N N . THR A 1 72 ? -29.075 2.263 40.390 1.00 73.19 72 THR A N 1
ATOM 552 C CA . THR A 1 72 ? -29.389 0.955 39.782 1.00 73.19 72 THR A CA 1
ATOM 553 C C . THR A 1 72 ? -29.452 -0.194 40.792 1.00 73.19 72 THR A C 1
ATOM 555 O O . THR A 1 72 ? -29.629 -1.348 40.395 1.00 73.19 72 THR A O 1
ATOM 558 N N . GLY A 1 73 ? -29.293 0.089 42.090 1.00 71.38 73 GLY A N 1
ATOM 559 C CA . GLY A 1 73 ? -29.268 -0.916 43.155 1.00 71.38 73 GLY A CA 1
ATOM 560 C C . GLY A 1 73 ? -28.158 -1.965 42.991 1.00 71.38 73 GLY A C 1
ATOM 561 O O . GLY A 1 73 ? -28.365 -3.128 43.332 1.00 71.38 73 GLY A O 1
ATOM 562 N N . GLY A 1 74 ? -27.015 -1.582 42.412 1.00 66.44 74 GLY A N 1
ATOM 563 C CA . GLY A 1 74 ? -25.843 -2.444 42.213 1.00 66.44 74 GLY A CA 1
ATOM 564 C C . GLY A 1 74 ? -25.877 -3.337 40.966 1.00 66.44 74 GLY A C 1
ATOM 565 O O . GLY A 1 74 ? -25.087 -4.273 40.871 1.00 66.44 74 GLY A O 1
ATOM 566 N N . LYS A 1 75 ? -26.787 -3.094 40.010 1.00 65.88 75 LYS A N 1
ATOM 567 C CA . LYS A 1 75 ? -26.876 -3.875 38.756 1.00 65.88 75 LYS A CA 1
ATOM 568 C C . LYS 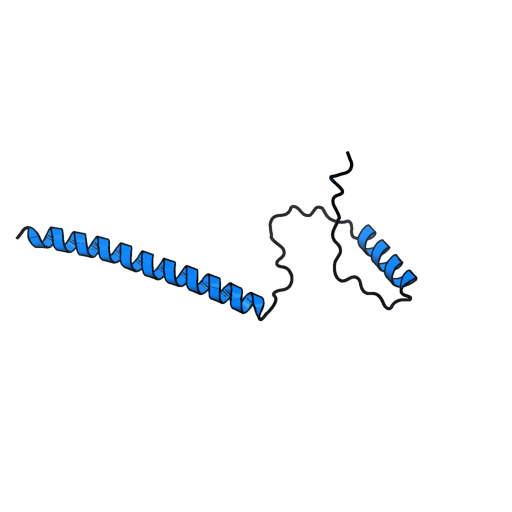A 1 75 ? -26.255 -3.186 37.535 1.00 65.88 75 LYS A C 1
ATOM 570 O O . LYS A 1 75 ? -26.008 -3.855 36.535 1.00 65.88 75 LYS A O 1
ATOM 575 N N . GLY A 1 76 ? -26.032 -1.874 37.582 1.00 63.84 76 GLY A N 1
ATOM 576 C CA . GLY A 1 76 ? -25.437 -1.107 36.488 1.00 63.84 76 GLY A CA 1
ATOM 577 C C . GLY A 1 76 ? -23.912 -1.083 36.564 1.00 63.84 76 GLY A C 1
ATOM 578 O O . GLY A 1 76 ? -23.356 -0.721 37.595 1.00 63.84 76 GLY A O 1
ATOM 579 N N . LYS A 1 77 ? -23.234 -1.420 35.461 1.00 71.94 77 LYS A N 1
ATOM 580 C CA . LYS A 1 77 ? -21.775 -1.326 35.322 1.00 71.94 77 LYS A CA 1
ATOM 581 C C . LYS A 1 77 ? -21.429 -0.263 34.282 1.00 71.94 77 LYS A C 1
ATOM 583 O O . LYS A 1 77 ? -21.991 -0.260 33.190 1.00 71.94 77 LYS A O 1
ATOM 588 N N . VAL A 1 78 ? -20.507 0.636 34.616 1.00 67.94 78 VAL A N 1
ATOM 589 C CA . VAL A 1 78 ? -20.046 1.681 33.694 1.00 67.94 78 VAL A CA 1
ATOM 590 C C . VAL A 1 78 ? -18.956 1.104 32.789 1.00 67.94 78 VAL A C 1
ATOM 592 O O . VAL A 1 78 ? -17.884 0.745 33.268 1.00 67.94 78 VAL A O 1
ATOM 595 N N . GLU A 1 79 ? -19.233 0.984 31.489 1.00 70.00 79 GLU A N 1
ATOM 596 C CA . GLU A 1 79 ? -18.277 0.425 30.515 1.00 70.00 79 GLU A CA 1
ATOM 597 C C . GLU A 1 79 ? -17.402 1.490 29.840 1.00 70.00 79 GLU A C 1
ATOM 599 O O . GLU A 1 79 ? -16.265 1.203 29.476 1.00 70.00 79 GLU A O 1
ATOM 604 N N . HIS A 1 80 ? -17.892 2.726 29.692 1.00 67.69 80 HIS A N 1
ATOM 605 C CA . HIS A 1 80 ? -17.147 3.801 29.035 1.00 67.69 80 HIS A CA 1
ATOM 606 C C . HIS A 1 80 ? -17.597 5.182 29.525 1.00 67.69 80 HIS A C 1
ATOM 608 O O . HIS A 1 80 ? -18.795 5.446 29.636 1.00 67.69 80 HIS A O 1
ATOM 614 N N . ILE A 1 81 ? -16.640 6.076 29.793 1.00 69.94 81 ILE A N 1
ATOM 615 C CA . ILE A 1 81 ? -16.891 7.464 30.202 1.00 69.94 81 ILE A CA 1
ATOM 616 C C . ILE A 1 81 ? -16.188 8.382 29.208 1.00 69.94 81 ILE A C 1
ATOM 618 O O . ILE A 1 81 ? -14.989 8.257 28.974 1.00 69.94 81 ILE A O 1
ATOM 622 N N . SER A 1 82 ? -16.929 9.327 28.635 1.00 68.12 82 SER A N 1
ATOM 623 C CA . SER A 1 82 ? -16.377 10.349 27.745 1.00 68.12 82 SER A CA 1
ATOM 624 C C . SER A 1 82 ? -16.832 11.728 28.186 1.00 68.12 82 SER A C 1
ATOM 626 O O . SER A 1 82 ? -18.008 11.950 28.475 1.00 68.12 82 SER A O 1
ATOM 628 N N . LYS A 1 83 ? -15.892 12.673 28.229 1.00 72.56 83 LYS A N 1
ATOM 629 C CA . LYS A 1 83 ? -16.173 14.063 28.582 1.00 72.56 83 LYS A CA 1
ATOM 630 C C . LYS A 1 83 ? -16.847 14.757 27.400 1.00 72.56 83 LYS A C 1
ATOM 632 O O . LYS A 1 83 ? -16.225 14.977 26.365 1.00 72.56 83 LYS A O 1
ATOM 637 N N . MET A 1 84 ? -18.115 15.130 27.553 1.00 68.44 84 MET A N 1
ATOM 638 C CA . MET A 1 84 ? -18.823 15.906 26.535 1.00 68.44 84 MET A CA 1
ATOM 639 C C . MET A 1 84 ? -18.347 17.365 26.583 1.00 68.44 84 MET A C 1
ATOM 641 O O . MET A 1 84 ? -18.648 18.096 27.528 1.00 68.44 84 MET A O 1
ATOM 645 N N . ASN A 1 85 ? -17.577 17.798 25.580 1.00 66.19 85 ASN A N 1
ATOM 646 C CA . ASN A 1 85 ? -17.159 19.193 25.458 1.00 66.19 85 ASN A CA 1
ATOM 647 C C . ASN A 1 85 ? -18.344 20.041 24.969 1.00 66.19 85 ASN A C 1
ATOM 649 O O . ASN A 1 85 ? -18.783 19.924 23.826 1.00 66.19 85 ASN A O 1
ATOM 653 N N . LYS A 1 86 ? -18.887 20.885 25.848 1.00 60.72 86 LYS A N 1
ATOM 654 C CA . LYS A 1 86 ? -20.030 21.758 25.563 1.00 60.72 86 LYS A CA 1
ATOM 655 C C . LYS A 1 86 ? -19.560 23.059 24.895 1.00 60.72 86 LYS A C 1
ATOM 657 O O . LYS A 1 86 ? -19.762 24.140 25.436 1.00 60.72 86 LYS A O 1
ATOM 662 N N . GLN A 1 87 ? -18.938 22.969 23.719 1.00 61.84 87 GLN A N 1
ATOM 663 C CA . GLN A 1 87 ? -18.818 24.115 22.814 1.00 61.84 87 GLN A CA 1
ATOM 664 C C . GLN A 1 87 ? -20.083 24.185 21.953 1.00 61.84 87 GLN A C 1
ATOM 666 O O . GLN A 1 87 ? -20.148 23.506 20.938 1.00 61.84 87 GLN A O 1
ATOM 671 N N . ASN A 1 88 ? -21.097 24.929 22.414 1.00 55.41 88 ASN A N 1
ATOM 672 C CA . ASN A 1 88 ? -22.156 25.600 21.633 1.00 55.41 88 ASN A CA 1
ATOM 673 C C . ASN A 1 88 ? -23.399 25.810 22.516 1.00 55.41 88 ASN A C 1
ATOM 675 O O . ASN A 1 88 ? -24.300 24.972 22.582 1.00 55.41 88 ASN A O 1
ATOM 679 N N . LYS A 1 89 ? -23.457 26.962 23.184 1.00 52.69 89 LYS A N 1
ATOM 680 C CA . LYS A 1 89 ? -24.685 27.753 23.179 1.00 52.69 89 LYS A CA 1
ATOM 681 C C . LYS A 1 89 ? -24.280 29.224 23.210 1.00 52.69 89 LYS A C 1
ATOM 683 O O . LYS A 1 89 ? -23.696 29.675 24.192 1.00 52.69 89 LYS A O 1
ATOM 688 N N . SER A 1 90 ? -24.481 29.852 22.053 1.00 49.94 90 SER A N 1
ATOM 689 C CA . SER A 1 90 ? -24.329 31.280 21.778 1.00 49.94 90 SER A CA 1
ATOM 690 C C . SER A 1 90 ? -25.184 32.154 22.686 1.00 49.94 90 SER A C 1
ATOM 692 O O . SER A 1 90 ? -26.196 31.641 23.221 1.00 49.94 90 SER A O 1
#

Secondary structure (DSSP, 8-state):
--HHHHHHHHHHHHHHHHHHHHHHHHHHHHHHHHHHHHHHTT-S----S-S------HHHHHHHHHHHHHHHTT----------------